Protein AF-A0A916QZM2-F1 (afdb_monomer_lite)

Radius of gyration: 18.76 Å; chains: 1; bounding box: 53×40×39 Å

pLDDT: mean 73.36, std 18.25, range [37.03, 95.25]

Foldseek 3Di:
DADWDWDQCVQCVVVVVVVVCCVVVVAVTSVRCCQVPVQVVVHDTDIDTDPDDHDDDDHDDDDDDDDDDDDPPPPPPPDDPDDDPDPPVPDDDDDDD

Structure (mmCIF, N/CA/C/O backbone):
data_AF-A0A916QZM2-F1
#
_entry.id   AF-A0A916QZM2-F1
#
loop_
_atom_site.group_PDB
_atom_site.id
_atom_site.type_symbol
_atom_site.label_atom_id
_atom_site.label_alt_id
_atom_site.label_comp_id
_atom_site.label_asym_id
_atom_site.label_entity_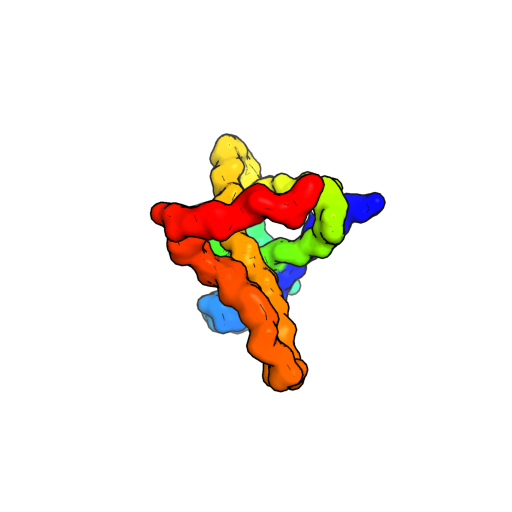id
_atom_site.label_seq_id
_atom_site.pdbx_PDB_ins_code
_atom_site.Cartn_x
_atom_site.Cartn_y
_atom_site.Cartn_z
_atom_site.occupancy
_atom_site.B_iso_or_equiv
_atom_site.auth_seq_id
_atom_site.auth_comp_id
_atom_site.auth_asym_id
_atom_site.auth_atom_id
_atom_site.pdbx_PDB_model_num
ATOM 1 N N . MET A 1 1 ? 0.855 -4.090 -20.282 1.00 41.16 1 MET A N 1
ATOM 2 C CA . MET A 1 1 ? -0.217 -3.882 -19.287 1.00 41.16 1 MET A CA 1
ATOM 3 C C . MET A 1 1 ? 0.479 -3.559 -17.983 1.00 41.16 1 MET A C 1
ATOM 5 O O . MET A 1 1 ? 1.417 -4.262 -17.639 1.00 41.16 1 MET A O 1
ATOM 9 N N . GLN A 1 2 ? 0.118 -2.441 -17.372 1.00 47.59 2 GLN A N 1
ATOM 10 C CA . GLN A 1 2 ? 0.820 -1.821 -16.256 1.00 47.59 2 GLN A CA 1
ATOM 11 C C . GLN A 1 2 ? 0.140 -2.289 -14.971 1.00 47.59 2 GLN A C 1
ATOM 13 O O . GLN A 1 2 ? -0.972 -1.856 -14.683 1.00 47.59 2 GLN A O 1
ATOM 18 N N . THR A 1 3 ? 0.744 -3.240 -14.261 1.00 51.75 3 THR A N 1
ATOM 19 C CA . THR A 1 3 ? 0.136 -3.809 -13.052 1.00 51.75 3 THR A CA 1
ATOM 20 C C . THR A 1 3 ? 1.106 -3.652 -11.903 1.00 51.75 3 THR A C 1
ATOM 22 O O . THR A 1 3 ? 1.871 -4.558 -11.583 1.00 51.75 3 THR A O 1
ATOM 25 N N . THR A 1 4 ? 1.069 -2.476 -11.287 1.00 65.69 4 THR A N 1
ATOM 26 C CA . THR A 1 4 ? 1.732 -2.255 -10.011 1.00 65.69 4 THR A CA 1
ATOM 27 C C . THR A 1 4 ? 0.777 -2.644 -8.898 1.00 65.69 4 THR A C 1
ATOM 29 O O . THR A 1 4 ? -0.211 -1.948 -8.657 1.00 65.69 4 THR A O 1
ATOM 32 N N . SER A 1 5 ? 1.028 -3.770 -8.237 1.00 80.62 5 SER A N 1
ATOM 33 C CA . SER A 1 5 ? 0.137 -4.274 -7.189 1.00 80.62 5 SER A CA 1
ATOM 34 C C . SER A 1 5 ? 0.672 -3.932 -5.806 1.00 80.62 5 SER A C 1
ATOM 36 O O . SER A 1 5 ? 1.833 -4.203 -5.491 1.00 80.62 5 SER A O 1
ATOM 38 N N . PHE A 1 6 ? -0.196 -3.355 -4.974 1.00 86.38 6 PHE A N 1
ATOM 39 C CA . PHE A 1 6 ? 0.054 -3.166 -3.548 1.00 86.38 6 PHE A CA 1
ATOM 40 C C . PHE A 1 6 ? 0.129 -4.527 -2.845 1.00 86.38 6 PHE A C 1
ATOM 42 O O . PHE A 1 6 ? -0.690 -5.409 -3.105 1.00 86.38 6 PHE A O 1
ATOM 49 N N . VAL A 1 7 ? 1.112 -4.706 -1.962 1.00 88.75 7 VAL A N 1
ATOM 50 C CA . VAL A 1 7 ? 1.326 -5.962 -1.229 1.00 88.75 7 VAL A CA 1
ATOM 51 C C . VAL A 1 7 ? 0.731 -5.852 0.174 1.00 88.75 7 VAL A C 1
ATOM 53 O O . VAL A 1 7 ? 1.415 -5.462 1.123 1.00 88.75 7 VAL A O 1
ATOM 56 N N . ASP A 1 8 ? -0.540 -6.232 0.316 1.00 88.31 8 ASP A N 1
ATOM 57 C CA . ASP A 1 8 ? -1.264 -6.172 1.594 1.00 88.31 8 ASP A CA 1
ATOM 58 C C . ASP A 1 8 ? -0.561 -6.940 2.718 1.00 88.31 8 ASP A C 1
ATOM 60 O O . ASP A 1 8 ? -0.441 -6.427 3.825 1.00 88.31 8 ASP A O 1
ATOM 64 N N . SER A 1 9 ? -0.014 -8.127 2.445 1.00 89.00 9 SER A N 1
ATOM 65 C CA . SER A 1 9 ? 0.669 -8.934 3.467 1.00 89.00 9 SER A CA 1
ATOM 66 C C . SER A 1 9 ? 1.879 -8.226 4.087 1.00 89.00 9 SER A C 1
ATOM 68 O O . SER A 1 9 ? 2.097 -8.325 5.293 1.00 89.00 9 SER A O 1
ATOM 70 N N . PHE A 1 10 ? 2.637 -7.464 3.292 1.00 90.19 10 PHE A N 1
ATOM 71 C CA . PHE A 1 10 ? 3.764 -6.667 3.781 1.00 90.19 10 PHE A CA 1
ATOM 72 C C . PHE A 1 10 ? 3.294 -5.503 4.656 1.00 90.19 10 PHE A C 1
ATOM 74 O O . PHE A 1 10 ? 3.902 -5.205 5.685 1.00 90.19 10 PHE A O 1
ATOM 81 N N . TYR A 1 11 ? 2.208 -4.845 4.250 1.00 91.81 11 TYR A N 1
ATOM 82 C CA . TYR A 1 11 ? 1.668 -3.710 4.983 1.00 91.81 11 TYR A CA 1
ATOM 83 C C . TYR A 1 11 ? 1.017 -4.144 6.300 1.00 91.81 11 TYR A C 1
ATOM 85 O O . TYR A 1 11 ? 1.332 -3.589 7.350 1.00 91.81 11 TYR A O 1
ATOM 93 N N . LEU A 1 12 ? 0.173 -5.176 6.277 1.00 93.25 12 LEU A N 1
ATOM 94 C CA . LEU A 1 12 ? -0.490 -5.711 7.468 1.00 93.25 12 LEU A CA 1
ATOM 95 C C . LEU A 1 12 ? 0.502 -6.362 8.440 1.00 93.25 12 LEU A C 1
ATOM 97 O O . LEU A 1 12 ? 0.357 -6.202 9.647 1.00 93.25 12 LEU A O 1
ATOM 101 N N . GLY A 1 13 ? 1.547 -7.025 7.932 1.00 92.12 13 GLY A N 1
ATOM 102 C CA . GLY A 1 13 ? 2.597 -7.616 8.769 1.00 92.12 13 GLY A CA 1
ATOM 103 C C . GLY A 1 13 ? 3.393 -6.588 9.580 1.00 92.12 13 GLY A C 1
ATOM 104 O O . GLY A 1 13 ? 3.814 -6.881 10.693 1.00 92.12 13 GLY A O 1
ATOM 105 N N . GLN A 1 14 ? 3.562 -5.372 9.057 1.00 92.31 14 GLN A N 1
ATOM 106 C CA . GLN A 1 14 ? 4.205 -4.272 9.788 1.00 92.31 14 GLN A CA 1
ATOM 107 C C . GLN A 1 14 ? 3.233 -3.466 10.652 1.00 92.31 14 GLN A C 1
ATOM 109 O O . GLN A 1 14 ? 3.658 -2.755 11.558 1.00 92.31 14 GLN A O 1
ATOM 114 N N . ASN A 1 15 ? 1.933 -3.559 10.375 1.00 93.19 15 ASN A N 1
ATOM 115 C CA . ASN A 1 15 ? 0.901 -2.749 11.005 1.00 93.19 15 ASN A CA 1
ATOM 116 C C . ASN A 1 15 ? -0.164 -3.654 11.629 1.00 93.19 15 ASN A C 1
ATOM 118 O O . ASN A 1 15 ? -1.290 -3.732 11.137 1.00 93.19 15 ASN A O 1
ATOM 122 N N . SER A 1 16 ? 0.179 -4.318 12.735 1.00 93.44 16 SER A N 1
ATOM 123 C CA . SER A 1 16 ? -0.716 -5.263 13.424 1.00 93.44 16 SER A CA 1
ATOM 124 C C . SER A 1 16 ? -2.060 -4.644 13.824 1.00 93.44 16 SER A C 1
ATOM 126 O O . SER A 1 16 ? -3.094 -5.281 13.654 1.00 93.44 16 SER A O 1
ATOM 128 N N . GLY A 1 17 ? -2.076 -3.380 14.262 1.00 93.50 17 GLY A N 1
ATOM 129 C CA . GLY A 1 17 ? -3.324 -2.666 14.560 1.00 93.50 17 GLY A CA 1
ATOM 130 C C . GLY A 1 17 ? -4.220 -2.472 13.330 1.00 93.50 17 GLY A C 1
ATOM 131 O O . GLY A 1 17 ? -5.441 -2.541 13.434 1.00 93.50 17 GLY A O 1
ATOM 132 N N . VAL A 1 18 ? -3.629 -2.305 12.143 1.00 93.19 18 VAL A N 1
ATOM 133 C CA . VAL A 1 18 ? -4.391 -2.244 10.885 1.00 93.19 18 VAL A CA 1
ATOM 134 C C . VAL A 1 18 ? -4.880 -3.633 10.492 1.00 93.19 18 VAL A C 1
ATOM 136 O O . VAL A 1 18 ? -6.004 -3.763 10.024 1.00 93.19 18 VAL A O 1
ATOM 139 N N . ALA A 1 19 ? -4.082 -4.679 10.720 1.00 94.69 19 ALA A N 1
ATOM 140 C CA . ALA A 1 19 ? -4.514 -6.058 10.495 1.00 94.69 19 ALA A CA 1
ATOM 141 C C . ALA A 1 19 ? -5.742 -6.413 11.345 1.00 94.69 19 ALA A C 1
ATOM 143 O O . ALA A 1 19 ? -6.696 -6.996 10.831 1.00 94.69 19 ALA A O 1
ATOM 144 N N . GLU A 1 20 ? -5.759 -5.996 12.612 1.00 95.25 20 GLU A N 1
ATOM 145 C CA . GLU A 1 20 ? -6.922 -6.163 13.483 1.00 95.25 20 GLU A CA 1
ATOM 146 C C . GLU A 1 20 ? -8.123 -5.345 12.986 1.00 95.25 20 GLU A C 1
ATOM 148 O O . GLU A 1 20 ? -9.230 -5.870 12.890 1.00 95.25 20 GLU A O 1
ATOM 153 N N . ALA A 1 21 ? -7.909 -4.089 12.583 1.00 93.12 21 ALA A N 1
ATOM 154 C CA . ALA A 1 21 ? -8.967 -3.237 12.040 1.00 93.12 21 ALA A CA 1
ATOM 155 C C . ALA A 1 21 ? -9.576 -3.802 10.742 1.00 93.12 21 ALA A C 1
ATOM 157 O O . ALA A 1 21 ? -10.789 -3.723 10.546 1.00 93.12 21 ALA A O 1
ATOM 158 N N . VAL A 1 22 ? -8.763 -4.416 9.878 1.00 94.50 22 VAL A N 1
ATOM 159 C CA . VAL A 1 22 ? -9.238 -5.121 8.679 1.00 94.50 22 VAL A CA 1
ATOM 160 C C . VAL A 1 22 ? -10.033 -6.369 9.061 1.00 94.50 22 VAL A C 1
ATOM 16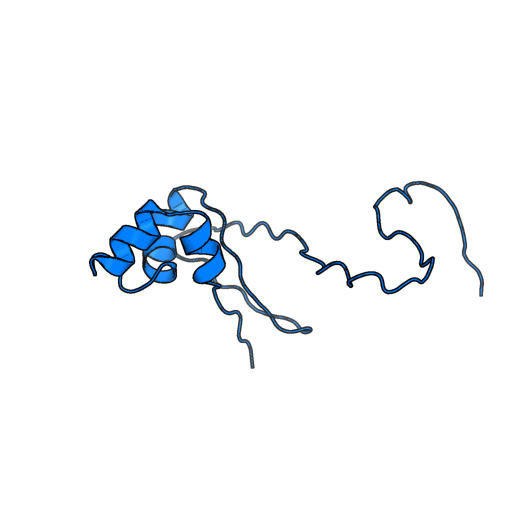2 O O . VAL A 1 22 ? -11.124 -6.584 8.540 1.00 94.50 22 VAL A O 1
ATOM 165 N N . ASN A 1 23 ? -9.543 -7.163 10.016 1.00 94.12 23 ASN A N 1
ATOM 166 C CA . ASN A 1 23 ? -10.249 -8.355 10.494 1.00 94.12 23 ASN A CA 1
ATOM 167 C C . ASN A 1 23 ? -11.597 -8.021 11.158 1.00 94.12 23 ASN A C 1
ATOM 169 O O . ASN A 1 23 ? -12.568 -8.759 11.009 1.00 94.12 23 ASN A O 1
ATOM 173 N N . ASN A 1 24 ? -11.671 -6.882 11.845 1.00 94.56 24 ASN A N 1
ATOM 174 C CA . ASN A 1 24 ? -12.893 -6.367 12.459 1.00 94.56 24 ASN A CA 1
ATOM 175 C C . ASN A 1 24 ? -13.821 -5.659 11.452 1.00 94.56 24 ASN A C 1
ATOM 177 O O . ASN A 1 24 ? -14.877 -5.164 11.841 1.00 94.56 24 ASN A O 1
ATOM 181 N N . GLY A 1 25 ? -13.443 -5.587 10.170 1.00 93.81 25 GLY A N 1
ATOM 182 C CA . GLY A 1 25 ? -14.244 -4.978 9.106 1.00 93.81 25 GLY A CA 1
ATOM 183 C C . GLY A 1 25 ? -14.283 -3.447 9.123 1.00 93.81 25 GLY A C 1
ATOM 184 O O . GLY A 1 25 ? -15.093 -2.857 8.413 1.00 93.81 25 GLY A O 1
ATOM 185 N N . VAL A 1 26 ? -13.418 -2.794 9.906 1.00 94.75 26 VAL A N 1
ATOM 186 C CA . VAL A 1 26 ? -13.281 -1.326 9.925 1.00 94.75 26 VAL A CA 1
ATOM 187 C C . VAL A 1 26 ? -12.696 -0.834 8.602 1.00 94.75 26 VAL A C 1
ATOM 189 O O . VAL A 1 26 ? -13.141 0.175 8.063 1.00 94.75 26 VAL A O 1
ATOM 192 N N . PHE A 1 27 ? -11.731 -1.579 8.056 1.00 93.75 27 PHE A N 1
ATOM 193 C CA . PHE A 1 27 ? -11.174 -1.342 6.729 1.00 93.75 27 PHE A CA 1
ATOM 194 C C . PHE A 1 27 ? -11.367 -2.569 5.840 1.00 93.75 27 PHE A C 1
ATOM 196 O O . PHE A 1 27 ? -11.165 -3.690 6.300 1.00 93.75 27 PHE A O 1
ATOM 203 N N . PRO A 1 28 ? -11.691 -2.389 4.549 1.00 92.06 28 PRO A N 1
ATOM 204 C CA . PRO A 1 28 ? -11.846 -3.517 3.639 1.00 92.06 28 PRO A CA 1
ATOM 205 C C . PRO A 1 28 ? -10.507 -4.201 3.325 1.00 92.06 28 PRO A C 1
ATOM 207 O O . PRO A 1 28 ? -10.474 -5.408 3.107 1.00 92.06 28 PRO A O 1
ATOM 210 N N . THR A 1 29 ? -9.405 -3.443 3.299 1.00 91.62 29 THR A N 1
ATOM 211 C CA . THR A 1 29 ? -8.041 -3.936 3.046 1.00 91.62 29 THR A CA 1
ATOM 212 C C . THR A 1 29 ? -7.002 -3.029 3.711 1.00 91.62 29 THR A C 1
ATOM 214 O O . THR A 1 29 ? -7.287 -1.876 4.052 1.00 91.62 29 THR A O 1
ATOM 217 N N . GLY A 1 30 ? -5.765 -3.513 3.842 1.00 90.81 30 GLY A N 1
ATOM 218 C CA . GLY A 1 30 ? -4.624 -2.690 4.238 1.00 90.81 30 GLY A CA 1
ATOM 219 C C . GLY A 1 30 ? -4.323 -1.593 3.215 1.00 90.81 30 GLY A C 1
ATOM 220 O O . GLY A 1 30 ? -3.968 -0.484 3.606 1.00 90.81 30 GLY A O 1
ATOM 221 N N . GLN A 1 31 ? -4.553 -1.848 1.920 1.00 89.81 31 GLN A N 1
ATOM 222 C CA . GLN A 1 31 ? -4.482 -0.808 0.884 1.00 89.81 31 GLN A CA 1
ATOM 223 C C . GLN A 1 31 ? -5.450 0.353 1.159 1.00 89.81 31 GLN A C 1
ATOM 225 O O . GLN A 1 31 ? -5.071 1.514 1.000 1.00 89.81 31 GLN A O 1
ATOM 230 N N . ALA A 1 32 ? -6.690 0.063 1.566 1.00 90.75 32 ALA A N 1
ATOM 231 C CA . ALA A 1 32 ? -7.673 1.102 1.867 1.00 90.75 32 ALA A CA 1
ATOM 232 C C . ALA A 1 32 ? -7.217 1.974 3.042 1.00 90.75 32 ALA A C 1
ATOM 234 O O . ALA A 1 32 ? -7.210 3.199 2.924 1.00 90.75 32 ALA A O 1
ATOM 235 N N . HIS A 1 33 ? -6.723 1.346 4.115 1.00 92.62 33 HIS A N 1
ATOM 236 C CA . HIS A 1 33 ? -6.111 2.076 5.223 1.00 92.62 33 HIS A CA 1
ATOM 237 C C . HIS A 1 33 ? -4.914 2.919 4.760 1.00 92.62 33 HIS A C 1
ATOM 239 O O . HIS A 1 33 ? -4.783 4.082 5.138 1.00 92.62 33 HIS A O 1
ATOM 245 N N . TYR A 1 34 ? -4.031 2.363 3.925 1.00 89.69 34 TYR A N 1
ATOM 246 C CA . TYR A 1 34 ? -2.855 3.082 3.438 1.00 89.69 34 TYR A CA 1
ATOM 247 C C . TYR A 1 34 ? -3.220 4.328 2.625 1.00 89.69 34 TYR A C 1
ATOM 249 O O . TYR A 1 34 ? -2.637 5.391 2.833 1.00 89.69 34 TYR A O 1
ATOM 257 N N . ARG A 1 35 ? -4.209 4.206 1.736 1.00 87.06 35 ARG A N 1
ATOM 258 C CA . ARG A 1 35 ? -4.707 5.301 0.896 1.00 87.06 35 ARG A CA 1
ATOM 259 C C . ARG A 1 35 ? -5.305 6.439 1.722 1.00 87.06 35 ARG A C 1
ATOM 261 O O . ARG A 1 35 ? -5.113 7.601 1.378 1.00 87.06 35 ARG A O 1
ATOM 268 N N . GLU A 1 36 ? -6.045 6.118 2.774 1.00 88.00 36 GLU A N 1
ATOM 269 C CA . GLU A 1 36 ? -6.777 7.124 3.553 1.00 88.00 36 GLU A CA 1
ATOM 270 C C . GLU A 1 36 ? -5.936 7.722 4.684 1.00 88.00 36 GLU A C 1
ATOM 272 O O . GLU A 1 36 ? -6.043 8.915 4.952 1.00 88.00 36 GLU A O 1
ATOM 277 N N . TYR A 1 37 ? -5.055 6.924 5.293 1.00 89.69 37 TYR A N 1
ATOM 278 C CA . TYR A 1 37 ? -4.302 7.310 6.490 1.00 89.69 37 TYR A CA 1
ATOM 279 C C . TYR A 1 37 ? -2.810 7.016 6.359 1.00 89.69 37 TYR A C 1
ATOM 281 O O . TYR A 1 37 ? -1.982 7.908 6.538 1.00 89.69 37 TYR A O 1
ATOM 289 N N . GLY A 1 38 ? -2.450 5.784 5.989 1.00 87.56 38 GLY A N 1
ATOM 290 C CA . GLY A 1 38 ? -1.072 5.303 6.111 1.00 87.56 38 GLY A CA 1
ATOM 291 C C . GLY A 1 38 ? -0.024 6.119 5.350 1.00 87.56 38 GLY A C 1
ATOM 292 O O . GLY A 1 38 ? 1.101 6.255 5.830 1.00 87.56 38 GLY A O 1
ATOM 293 N N . GLN A 1 39 ? -0.382 6.692 4.201 1.00 82.25 39 GLN A N 1
ATOM 294 C CA . GLN A 1 39 ? 0.513 7.565 3.439 1.00 82.25 39 GLN A CA 1
ATOM 295 C C . GLN A 1 39 ? 0.810 8.904 4.134 1.00 82.25 39 GLN A C 1
ATOM 297 O O . GLN A 1 39 ? 1.896 9.453 3.974 1.00 82.25 39 GLN A O 1
ATOM 302 N N . PHE A 1 40 ? -0.130 9.417 4.932 1.00 84.81 40 PHE A N 1
ATOM 303 C CA . PHE A 1 40 ? 0.024 10.663 5.689 1.00 84.81 40 PHE A CA 1
ATOM 304 C C . PHE A 1 40 ? 0.717 10.429 7.035 1.00 84.81 40 PHE A C 1
ATOM 306 O O . PHE A 1 40 ? 1.282 11.348 7.616 1.00 84.81 40 PHE A O 1
ATOM 313 N N . GLU A 1 41 ? 0.719 9.182 7.500 1.00 87.00 41 GLU A N 1
ATOM 314 C CA . GLU A 1 41 ? 1.426 8.727 8.697 1.00 87.00 41 GLU A CA 1
ATOM 315 C C . GLU A 1 41 ? 2.877 8.292 8.415 1.00 87.00 41 GLU A C 1
ATOM 317 O O . GLU A 1 41 ? 3.510 7.678 9.270 1.00 87.00 41 GLU A O 1
ATOM 322 N N . GLN A 1 42 ? 3.403 8.555 7.211 1.00 83.56 42 GLN A N 1
ATOM 323 C CA . GLN A 1 42 ? 4.757 8.163 6.788 1.00 83.56 42 GLN A CA 1
ATOM 324 C C . GLN A 1 42 ? 5.029 6.650 6.904 1.00 83.56 42 GLN A C 1
ATOM 326 O O . GLN A 1 42 ? 6.159 6.217 7.147 1.00 83.56 42 GLN A O 1
ATOM 331 N N . ARG A 1 43 ? 3.998 5.812 6.723 1.00 86.94 43 ARG A N 1
ATOM 332 C CA . ARG A 1 43 ? 4.158 4.353 6.776 1.00 86.94 43 ARG A CA 1
ATOM 333 C C . ARG A 1 43 ? 4.742 3.822 5.471 1.00 86.94 43 ARG A C 1
ATOM 335 O O . ARG A 1 43 ? 4.398 4.271 4.378 1.00 86.94 43 ARG A O 1
ATOM 342 N N . SER A 1 44 ? 5.588 2.804 5.586 1.00 86.19 44 SER A N 1
ATOM 343 C CA . SER A 1 44 ? 6.164 2.125 4.425 1.00 86.19 44 SER A CA 1
ATOM 344 C C . SER A 1 44 ? 5.149 1.186 3.771 1.00 86.19 44 SER A C 1
ATOM 346 O O . SER A 1 44 ? 4.471 0.413 4.449 1.00 86.19 44 SER A O 1
ATOM 348 N N . ALA A 1 45 ? 5.088 1.217 2.442 1.00 86.44 45 ALA A N 1
ATOM 349 C CA . ALA A 1 45 ? 4.311 0.294 1.624 1.00 86.44 45 ALA A CA 1
ATOM 350 C C . ALA A 1 45 ? 5.217 -0.408 0.613 1.00 86.44 45 ALA A C 1
ATOM 352 O O . ALA A 1 45 ? 6.288 0.087 0.263 1.00 86.44 45 ALA A O 1
ATOM 353 N N . ARG A 1 46 ? 4.777 -1.573 0.133 1.00 86.38 46 ARG A N 1
ATOM 354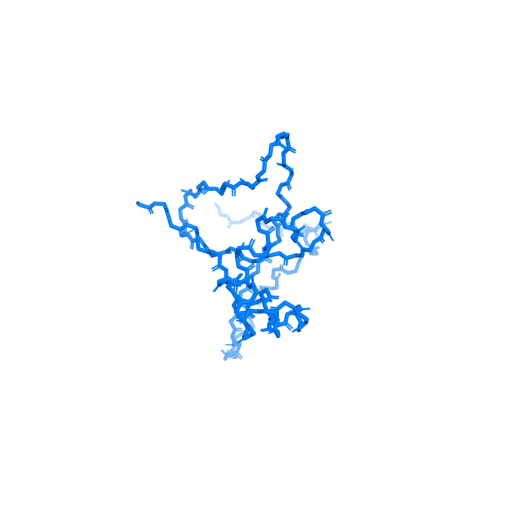 C CA . ARG A 1 46 ? 5.466 -2.306 -0.927 1.00 86.38 46 ARG A CA 1
ATOM 355 C C . ARG A 1 46 ? 4.550 -2.448 -2.126 1.00 86.38 46 ARG A C 1
ATOM 357 O O . ARG A 1 46 ? 3.416 -2.908 -2.001 1.00 86.38 46 ARG A O 1
ATOM 364 N N . PHE A 1 47 ? 5.098 -2.105 -3.280 1.00 84.25 47 PHE A N 1
ATOM 365 C CA . PHE A 1 47 ? 4.488 -2.330 -4.576 1.00 84.25 47 PHE A CA 1
ATOM 366 C C . PHE A 1 47 ? 5.321 -3.370 -5.323 1.00 84.25 47 PHE A C 1
ATOM 368 O O . PHE A 1 47 ? 6.545 -3.413 -5.199 1.00 84.25 47 PHE A O 1
ATOM 375 N N . THR A 1 48 ? 4.648 -4.245 -6.055 1.00 81.81 48 THR A N 1
ATOM 376 C CA . THR A 1 48 ? 5.275 -5.143 -7.030 1.00 81.81 48 THR A CA 1
ATOM 377 C C . THR A 1 48 ? 5.054 -4.567 -8.413 1.00 81.81 48 THR A C 1
ATOM 379 O O . THR A 1 48 ? 4.011 -3.966 -8.644 1.00 81.81 48 THR A O 1
ATOM 382 N N . GLY A 1 49 ? 6.034 -4.720 -9.296 1.00 78.38 49 GLY A N 1
ATOM 383 C CA . GLY A 1 49 ? 5.992 -4.218 -10.664 1.00 78.38 49 GLY A CA 1
ATOM 384 C C . GLY A 1 49 ? 6.415 -5.285 -11.668 1.00 78.38 49 GLY A C 1
ATOM 385 O O . GLY A 1 49 ? 6.702 -6.431 -11.307 1.00 78.38 49 GLY A O 1
ATOM 386 N N . THR A 1 50 ? 6.449 -4.898 -12.934 1.00 77.62 50 THR A N 1
ATOM 387 C CA . THR A 1 50 ? 6.973 -5.696 -14.038 1.00 77.62 50 THR A CA 1
ATOM 388 C C . THR A 1 50 ? 8.465 -5.404 -14.257 1.00 77.62 50 THR A C 1
ATOM 390 O O . THR A 1 50 ? 8.990 -4.417 -13.750 1.00 77.62 50 THR A O 1
ATOM 393 N N . PRO A 1 51 ? 9.185 -6.230 -15.040 1.00 73.12 51 PRO A N 1
ATOM 394 C CA . PRO A 1 51 ? 10.543 -5.894 -15.479 1.00 73.12 51 PRO A CA 1
ATOM 395 C C . PRO A 1 51 ? 10.629 -4.674 -16.419 1.00 73.12 51 PRO A C 1
ATOM 397 O O . PRO A 1 51 ? 11.729 -4.297 -16.814 1.00 73.12 51 PRO A O 1
ATOM 400 N N . GLY A 1 52 ? 9.492 -4.114 -16.850 1.00 77.81 52 GLY A N 1
ATOM 401 C CA . GLY A 1 52 ? 9.421 -2.967 -17.755 1.00 77.81 52 GLY A CA 1
ATOM 402 C C . GLY A 1 52 ? 9.170 -1.643 -17.031 1.00 77.81 52 GLY A C 1
ATOM 403 O O . GLY A 1 52 ? 9.317 -1.527 -15.819 1.00 77.81 52 GLY A O 1
ATOM 404 N N . SER A 1 53 ? 8.776 -0.620 -17.793 1.00 77.50 53 SER A N 1
ATOM 405 C CA . SER A 1 53 ? 8.359 0.667 -17.233 1.00 77.50 53 SER A CA 1
ATOM 406 C C . SER A 1 53 ? 6.951 0.575 -16.651 1.00 77.50 53 SER A C 1
ATOM 408 O O . SER A 1 53 ? 5.969 0.415 -17.382 1.00 77.50 53 SER A O 1
ATOM 410 N N . ASP A 1 54 ? 6.851 0.744 -15.340 1.00 79.81 54 ASP A N 1
ATOM 411 C CA . ASP A 1 54 ? 5.583 0.845 -14.634 1.00 79.81 54 ASP A CA 1
ATOM 412 C C . ASP A 1 54 ? 5.275 2.298 -14.248 1.00 79.81 54 ASP A C 1
ATOM 414 O O . ASP A 1 54 ? 6.176 3.080 -13.949 1.00 79.81 54 ASP A O 1
ATOM 418 N N . VAL A 1 55 ? 3.990 2.659 -14.212 1.00 81.31 55 VAL A N 1
ATOM 419 C CA . VAL A 1 55 ? 3.534 3.901 -13.572 1.00 81.31 55 VAL A CA 1
ATOM 420 C C . VAL A 1 55 ? 3.035 3.531 -12.189 1.00 81.31 55 VAL A C 1
ATOM 422 O O . VAL A 1 55 ? 2.143 2.696 -12.054 1.00 81.31 55 VAL A O 1
ATOM 425 N N . ILE A 1 56 ? 3.601 4.173 -11.173 1.00 77.88 56 ILE A N 1
ATOM 426 C CA . ILE A 1 56 ? 3.126 4.082 -9.797 1.00 77.88 56 ILE A CA 1
ATOM 427 C C . ILE A 1 56 ? 2.290 5.327 -9.531 1.00 77.88 56 ILE A C 1
ATOM 429 O O . ILE A 1 56 ? 2.782 6.448 -9.649 1.00 77.88 56 ILE A O 1
ATOM 433 N N . LEU A 1 57 ? 1.026 5.131 -9.171 1.00 74.31 57 LEU A N 1
A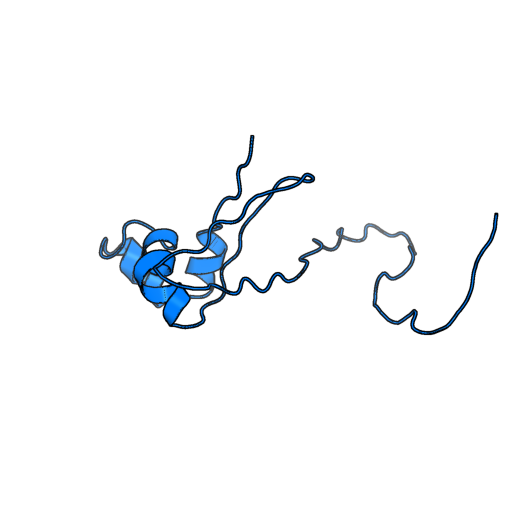TOM 434 C CA . LEU A 1 57 ? 0.154 6.225 -8.766 1.00 74.31 57 LEU A CA 1
ATOM 435 C C . LEU A 1 57 ? 0.273 6.420 -7.253 1.00 74.31 57 LEU A C 1
ATOM 437 O O . LEU A 1 57 ? -0.014 5.504 -6.479 1.00 74.31 57 LEU A O 1
ATOM 441 N N . GLY A 1 58 ? 0.699 7.614 -6.840 1.00 74.94 58 GLY A N 1
ATOM 442 C CA . GLY A 1 58 ? 0.537 8.070 -5.462 1.00 74.94 58 GLY A CA 1
ATOM 443 C C . GLY A 1 58 ? -0.943 8.288 -5.135 1.00 74.94 58 GLY A C 1
ATOM 444 O O . GLY A 1 58 ? -1.769 8.456 -6.034 1.00 74.94 58 GLY A O 1
ATOM 445 N N . TYR A 1 59 ? -1.288 8.284 -3.849 1.00 76.06 59 TYR A N 1
ATOM 446 C CA . TYR A 1 59 ? -2.656 8.529 -3.401 1.00 76.06 59 TYR A CA 1
ATOM 447 C C . TYR A 1 59 ? -2.807 9.951 -2.815 1.00 76.06 59 TYR A C 1
ATOM 449 O O . TYR A 1 59 ? -1.862 10.553 -2.309 1.00 76.06 59 TYR A O 1
ATOM 457 N N . GLY A 1 60 ? -4.028 10.493 -2.833 1.00 68.38 60 GLY A N 1
ATOM 458 C CA . GLY A 1 60 ? -4.362 11.799 -2.240 1.00 68.38 60 GLY A CA 1
ATOM 459 C C . GLY A 1 60 ? -3.994 13.028 -3.087 1.00 68.38 60 GLY A C 1
ATOM 460 O O . GLY A 1 60 ? -3.332 12.924 -4.112 1.00 68.38 60 GLY A O 1
ATOM 461 N N . GLU A 1 61 ? -4.431 14.206 -2.635 1.00 70.12 61 GLU A N 1
ATOM 462 C CA . GLU A 1 61 ? -4.244 15.495 -3.325 1.00 70.12 61 GLU A CA 1
ATOM 463 C C . GLU A 1 61 ? -2.830 16.076 -3.081 1.00 70.12 61 GLU A C 1
ATOM 465 O O . GLU A 1 61 ? -2.299 15.958 -1.969 1.00 70.12 61 GLU A O 1
ATOM 470 N N . GLY A 1 62 ? -2.229 16.717 -4.095 1.00 72.19 62 GLY A N 1
ATOM 471 C CA . GLY A 1 62 ? -0.936 17.428 -4.015 1.00 72.19 62 GLY A CA 1
ATOM 472 C C . GLY A 1 62 ? 0.282 16.670 -4.569 1.00 72.19 62 GLY A C 1
ATOM 473 O O . GLY A 1 62 ? 0.158 15.551 -5.058 1.00 72.19 62 GLY A O 1
ATOM 474 N N . GLU A 1 63 ? 1.465 17.291 -4.495 1.00 71.31 63 GLU A N 1
ATOM 475 C CA . GLU A 1 63 ? 2.745 16.677 -4.888 1.00 71.31 63 GLU A CA 1
ATOM 476 C C . GLU A 1 63 ? 3.094 15.512 -3.948 1.00 71.31 63 GLU A C 1
ATOM 478 O O . GLU A 1 63 ? 2.918 15.617 -2.729 1.00 71.31 63 GLU A O 1
ATOM 483 N N . LYS A 1 64 ? 3.522 14.377 -4.515 1.00 71.94 64 LYS A N 1
ATOM 484 C CA . LYS A 1 64 ? 3.815 13.145 -3.771 1.00 71.94 64 LYS A CA 1
ATOM 485 C C . LYS A 1 64 ? 5.199 12.637 -4.130 1.00 71.94 64 LYS A C 1
ATOM 487 O O . LYS A 1 64 ? 5.442 12.264 -5.276 1.00 71.94 64 LYS A O 1
ATOM 492 N N . ASP A 1 65 ? 6.050 12.531 -3.121 1.00 73.75 65 ASP A N 1
ATOM 493 C CA . ASP A 1 65 ? 7.332 11.860 -3.258 1.00 73.75 65 ASP A CA 1
ATOM 494 C C . ASP A 1 65 ? 7.169 10.360 -3.025 1.00 73.75 65 ASP A C 1
ATOM 496 O O . ASP A 1 65 ? 6.658 9.920 -1.991 1.00 73.75 65 ASP A O 1
ATOM 500 N N . ILE A 1 66 ? 7.640 9.562 -3.982 1.00 74.94 66 ILE A N 1
ATOM 501 C CA . ILE A 1 66 ? 7.744 8.112 -3.834 1.00 74.94 66 ILE A CA 1
ATOM 502 C C . ILE A 1 66 ? 9.224 7.758 -3.776 1.00 74.94 66 ILE A C 1
ATOM 504 O O . ILE A 1 66 ? 9.927 7.774 -4.784 1.00 74.94 66 ILE A O 1
ATOM 508 N N . TYR A 1 67 ? 9.687 7.398 -2.582 1.00 75.81 67 TYR A N 1
ATOM 509 C CA . TYR A 1 67 ? 11.041 6.903 -2.367 1.00 75.81 67 TYR A CA 1
ATOM 510 C C . TYR A 1 67 ? 11.049 5.376 -2.502 1.00 75.81 67 TYR A C 1
ATOM 512 O O . TYR A 1 67 ? 10.515 4.658 -1.655 1.00 75.81 67 TYR A O 1
ATOM 520 N N . GLY A 1 68 ? 11.627 4.870 -3.591 1.00 69.75 68 GLY A N 1
ATOM 521 C CA . GLY A 1 68 ? 11.796 3.437 -3.826 1.00 69.75 68 GLY A CA 1
ATOM 522 C C . GLY A 1 68 ? 13.144 2.927 -3.314 1.00 69.75 68 GLY A C 1
ATOM 523 O O . GLY A 1 68 ? 14.175 3.536 -3.583 1.00 69.75 68 GLY A O 1
ATOM 524 N N . VAL A 1 69 ? 13.148 1.779 -2.631 1.00 75.12 69 VAL A N 1
ATOM 525 C CA . VAL A 1 69 ? 14.371 1.022 -2.314 1.00 75.12 69 VAL A CA 1
ATOM 526 C C . VAL A 1 69 ? 14.354 -0.282 -3.102 1.00 75.12 69 VAL A C 1
ATOM 528 O O . VAL A 1 69 ? 13.384 -1.043 -3.046 1.00 75.12 69 VAL A O 1
ATOM 531 N N . GLY A 1 70 ? 15.432 -0.540 -3.844 1.00 64.94 70 GLY A N 1
ATOM 532 C CA . GLY A 1 70 ? 15.628 -1.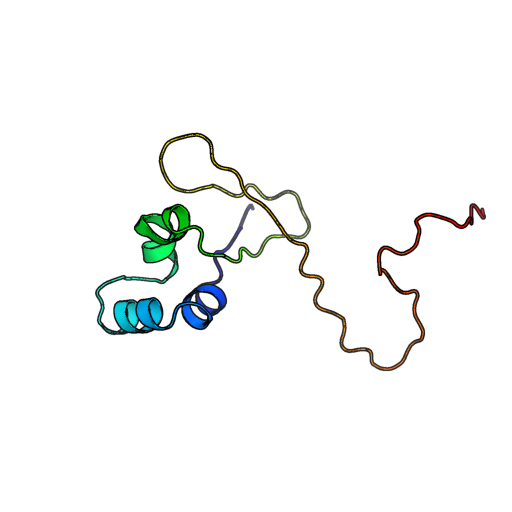798 -4.554 1.00 64.94 70 GLY A CA 1
ATOM 533 C C . GLY A 1 70 ? 15.669 -2.969 -3.576 1.00 64.94 70 GLY A C 1
ATOM 534 O O . GLY A 1 70 ? 16.446 -2.990 -2.629 1.00 64.94 70 GLY A O 1
ATOM 535 N N . VAL A 1 71 ? 14.809 -3.951 -3.808 1.00 62.34 71 VAL A N 1
ATOM 536 C CA . VAL A 1 71 ? 14.654 -5.149 -2.979 1.00 62.34 71 VAL A CA 1
ATOM 537 C C . VAL A 1 71 ? 15.041 -6.340 -3.829 1.00 62.34 71 VAL A C 1
ATOM 539 O O . VAL A 1 71 ? 14.185 -7.115 -4.244 1.00 62.34 71 VAL A O 1
ATOM 542 N N . THR A 1 72 ? 16.329 -6.446 -4.148 1.00 62.88 72 THR A N 1
ATOM 543 C CA . THR A 1 72 ? 16.890 -7.631 -4.793 1.00 62.88 72 THR A CA 1
ATOM 544 C C . THR A 1 72 ? 16.625 -8.825 -3.873 1.00 62.88 72 THR A C 1
ATOM 546 O O . THR A 1 72 ? 17.188 -8.877 -2.776 1.00 62.88 72 THR A O 1
ATOM 549 N N . PRO A 1 73 ? 15.739 -9.778 -4.238 1.00 56.34 73 PRO A N 1
ATOM 550 C CA . PRO A 1 73 ? 15.661 -11.020 -3.492 1.00 56.34 73 PRO A CA 1
ATOM 551 C C . PRO A 1 73 ? 17.024 -11.667 -3.669 1.00 56.34 73 PRO A C 1
ATOM 553 O O . PRO A 1 73 ? 17.371 -12.071 -4.777 1.00 56.34 73 PRO A O 1
ATOM 556 N N . ARG A 1 74 ? 17.829 -11.681 -2.602 1.00 54.59 74 ARG A N 1
ATOM 557 C CA . ARG A 1 74 ? 19.115 -12.366 -2.619 1.00 54.59 74 ARG A CA 1
ATOM 558 C C . ARG A 1 74 ? 18.816 -13.781 -3.111 1.00 54.59 74 ARG A C 1
ATOM 560 O O . ARG A 1 74 ? 18.047 -14.468 -2.431 1.00 54.59 74 ARG A O 1
ATOM 567 N N . PRO A 1 75 ? 19.340 -14.214 -4.272 1.00 48.91 75 PRO A N 1
ATOM 568 C CA . PRO A 1 75 ? 19.224 -15.608 -4.646 1.00 48.91 75 PRO A CA 1
ATOM 569 C C . PRO A 1 75 ? 19.745 -16.398 -3.453 1.00 48.91 75 PRO A C 1
ATOM 571 O O . PRO A 1 75 ? 20.796 -16.058 -2.898 1.00 48.91 75 PRO A O 1
ATOM 574 N N . SER A 1 76 ? 18.991 -17.387 -2.983 1.00 46.38 76 SER A N 1
ATOM 575 C CA . SER A 1 76 ? 19.536 -18.380 -2.069 1.00 46.38 76 SER A CA 1
ATOM 576 C C . SER A 1 76 ? 20.783 -18.915 -2.765 1.00 46.38 76 SER A C 1
ATOM 578 O O . SER A 1 76 ? 20.675 -19.605 -3.775 1.00 46.38 76 SER A O 1
ATOM 580 N N . PHE A 1 77 ? 21.957 -18.491 -2.294 1.00 48.72 77 PHE A N 1
ATOM 581 C CA . PHE A 1 77 ? 23.258 -18.900 -2.800 1.00 48.72 77 PHE A CA 1
ATOM 582 C C . PHE A 1 77 ? 23.371 -20.415 -2.594 1.00 48.72 77 PHE A C 1
ATOM 584 O O . PHE A 1 77 ? 23.902 -20.887 -1.591 1.00 48.72 77 PHE A O 1
ATOM 591 N N . LEU A 1 78 ? 22.871 -21.204 -3.542 1.00 45.78 78 LEU A N 1
ATOM 592 C CA . LEU A 1 78 ? 23.449 -22.507 -3.818 1.00 45.78 78 LEU A CA 1
ATOM 593 C C . LEU A 1 78 ? 24.806 -22.221 -4.462 1.00 45.78 78 LEU A C 1
ATOM 595 O O . LEU A 1 78 ? 24.919 -22.083 -5.671 1.00 45.78 78 LEU A O 1
ATOM 599 N N . SER A 1 79 ? 25.797 -22.034 -3.586 1.00 49.12 79 SER A N 1
ATOM 600 C CA . SER A 1 79 ? 27.227 -22.241 -3.815 1.00 49.12 79 SER A CA 1
ATOM 601 C C . SER A 1 79 ? 27.746 -21.833 -5.197 1.00 49.12 79 SER A C 1
ATOM 603 O O . SER A 1 79 ? 28.052 -22.691 -6.012 1.00 49.12 79 SER A O 1
ATOM 605 N N . LEU A 1 80 ? 27.923 -20.535 -5.443 1.00 49.03 80 LEU A N 1
ATOM 606 C CA . LEU A 1 80 ? 28.928 -20.058 -6.395 1.00 49.03 80 LEU A CA 1
ATOM 607 C C . LEU A 1 80 ? 29.552 -18.771 -5.840 1.00 49.03 80 LEU A C 1
ATOM 609 O O . LEU A 1 80 ? 28.804 -17.904 -5.389 1.00 49.03 80 LEU A O 1
ATOM 613 N N . PRO A 1 81 ? 30.890 -18.626 -5.838 1.00 47.56 81 PRO A N 1
ATOM 614 C CA . PRO A 1 81 ? 31.533 -17.357 -5.534 1.00 47.56 81 PRO A CA 1
ATOM 615 C C . PRO A 1 81 ? 31.319 -16.445 -6.747 1.00 47.56 81 PRO A C 1
ATOM 617 O O . PRO A 1 81 ? 32.038 -16.531 -7.739 1.00 47.56 81 PRO A O 1
ATOM 620 N N . GLY A 1 82 ? 30.247 -15.658 -6.709 1.00 48.22 82 GLY A N 1
ATOM 621 C CA . GLY A 1 82 ? 29.910 -14.664 -7.723 1.00 48.22 82 GLY A CA 1
ATOM 622 C C . GLY A 1 82 ? 30.066 -13.251 -7.160 1.00 48.22 82 GLY A C 1
ATOM 623 O O . GLY A 1 82 ? 29.905 -13.082 -5.953 1.00 48.22 82 GLY A O 1
ATOM 624 N N . PRO A 1 83 ? 30.393 -12.266 -8.014 1.00 49.00 83 PRO A N 1
ATOM 625 C CA . PRO A 1 83 ? 30.864 -10.947 -7.604 1.00 49.00 83 PRO A CA 1
ATOM 626 C C . PRO A 1 83 ? 29.817 -10.195 -6.777 1.00 49.00 83 PRO A C 1
ATOM 628 O O . PRO A 1 83 ? 28.636 -10.143 -7.130 1.00 49.00 83 PRO A O 1
ATOM 631 N N . ASP A 1 84 ? 30.275 -9.642 -5.656 1.00 51.47 84 ASP A N 1
ATOM 632 C CA . ASP A 1 84 ? 29.476 -8.887 -4.702 1.00 51.47 84 ASP A CA 1
ATOM 633 C C . ASP A 1 84 ? 28.978 -7.576 -5.330 1.00 51.47 84 ASP A C 1
ATOM 635 O O . ASP A 1 84 ? 29.754 -6.673 -5.605 1.00 51.47 84 ASP A O 1
ATOM 639 N N . PHE A 1 85 ? 27.660 -7.431 -5.498 1.00 51.59 85 PHE A N 1
ATOM 640 C CA . PHE A 1 85 ? 27.013 -6.159 -5.863 1.00 51.59 85 PHE A CA 1
ATOM 641 C C . PHE A 1 85 ? 26.796 -5.247 -4.644 1.00 51.59 85 PHE A C 1
ATOM 643 O O . PHE A 1 85 ? 25.819 -4.495 -4.582 1.00 51.59 85 PHE A O 1
ATOM 650 N N . ASN A 1 86 ? 27.663 -5.349 -3.634 1.00 44.47 86 ASN A N 1
ATOM 651 C CA . ASN A 1 86 ? 27.717 -4.333 -2.597 1.00 44.47 86 ASN A CA 1
ATOM 652 C C . ASN A 1 86 ? 28.446 -3.139 -3.198 1.00 44.47 86 ASN A C 1
ATOM 654 O O . ASN A 1 86 ? 29.483 -3.287 -3.829 1.00 44.47 86 ASN A O 1
ATOM 658 N N . ASN A 1 87 ? 27.837 -1.974 -3.043 1.00 45.97 87 ASN A N 1
ATOM 659 C CA . ASN A 1 87 ? 28.305 -0.671 -3.484 1.00 45.97 87 ASN A CA 1
ATOM 660 C C . ASN A 1 87 ? 29.621 -0.262 -2.781 1.00 45.97 87 ASN A C 1
ATOM 662 O O . ASN A 1 87 ? 29.640 0.715 -2.038 1.00 45.97 87 ASN A O 1
ATOM 666 N N . ASP A 1 88 ? 30.692 -1.021 -3.017 1.00 47.75 88 ASP A N 1
ATOM 667 C CA . ASP A 1 88 ? 32.071 -0.739 -2.616 1.00 47.75 88 ASP A CA 1
ATOM 668 C C . ASP A 1 88 ? 32.953 -0.378 -3.833 1.00 47.75 88 ASP A C 1
ATOM 670 O O . ASP A 1 88 ? 34.096 0.041 -3.662 1.00 47.75 88 ASP A O 1
ATOM 674 N N . ASP A 1 89 ? 32.418 -0.401 -5.061 1.00 51.19 89 ASP A N 1
ATOM 675 C CA . ASP A 1 89 ? 33.144 0.006 -6.275 1.00 51.19 89 ASP A CA 1
ATOM 676 C C . ASP A 1 89 ? 33.162 1.534 -6.485 1.00 51.19 89 ASP A C 1
ATOM 678 O O . ASP A 1 89 ? 32.944 2.058 -7.578 1.00 51.19 89 ASP A O 1
ATOM 682 N N . VAL A 1 90 ? 33.504 2.279 -5.432 1.00 49.22 90 VAL A N 1
ATOM 683 C CA . VAL A 1 90 ? 34.065 3.636 -5.555 1.00 49.22 90 VAL A CA 1
ATOM 684 C C . VAL A 1 90 ? 35.596 3.592 -5.569 1.00 49.22 90 VAL A C 1
ATOM 686 O O . VAL A 1 90 ? 36.240 4.396 -4.904 1.00 49.22 90 VAL A O 1
ATOM 689 N N . ASN A 1 91 ? 36.194 2.643 -6.298 1.00 48.28 91 ASN A N 1
ATOM 690 C CA . ASN A 1 91 ? 37.500 2.752 -6.974 1.00 48.28 91 ASN A CA 1
ATOM 691 C C . ASN A 1 91 ? 38.012 1.372 -7.397 1.00 48.28 91 ASN A C 1
ATOM 693 O O . ASN A 1 91 ? 38.499 0.618 -6.560 1.00 48.28 91 ASN A O 1
ATOM 697 N N . GLY A 1 92 ? 38.062 1.105 -8.700 1.00 42.09 92 GLY A N 1
ATOM 698 C CA . GLY A 1 92 ? 38.935 0.049 -9.206 1.00 42.09 92 GLY A CA 1
ATOM 699 C C . GLY A 1 92 ? 38.439 -0.587 -10.486 1.00 42.09 92 GLY A C 1
ATOM 700 O O . GLY A 1 92 ? 37.702 -1.555 -10.436 1.00 42.09 92 GLY A O 1
ATOM 701 N N . SER A 1 93 ? 38.877 -0.018 -11.609 1.00 51.00 93 SER A N 1
ATOM 702 C CA . SER A 1 93 ? 39.080 -0.641 -12.919 1.00 51.00 93 SER A CA 1
ATOM 703 C C . SER A 1 93 ? 38.553 -2.064 -13.133 1.00 51.00 93 SER A C 1
ATOM 705 O O . SER A 1 93 ? 38.995 -2.991 -12.468 1.00 51.00 93 SER A O 1
ATOM 707 N N . ILE A 1 94 ? 37.816 -2.255 -14.228 1.00 46.16 94 ILE A N 1
ATOM 708 C CA . ILE A 1 94 ? 38.338 -2.979 -15.399 1.00 46.16 94 ILE A CA 1
ATOM 709 C C . ILE A 1 94 ? 37.415 -2.688 -16.588 1.00 46.16 94 I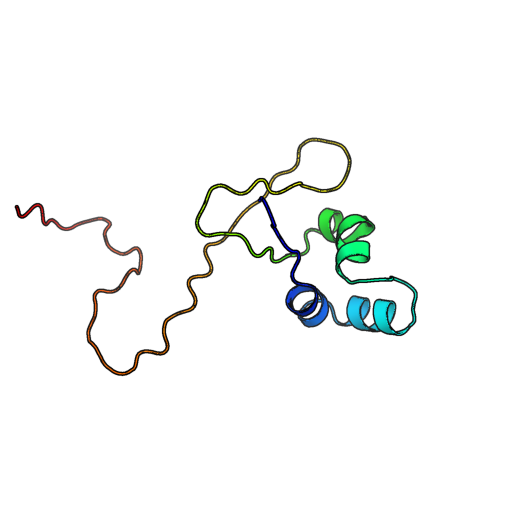LE A C 1
ATOM 711 O O . ILE A 1 94 ? 36.303 -3.190 -16.731 1.00 46.16 94 ILE A O 1
ATOM 715 N N . CYS A 1 95 ? 37.906 -1.799 -17.440 1.00 46.47 95 CYS A N 1
ATOM 716 C CA . CYS A 1 95 ? 37.711 -1.891 -18.871 1.00 46.47 95 CYS A CA 1
ATOM 717 C C . CYS A 1 95 ? 38.514 -3.102 -19.362 1.00 46.47 95 CYS A C 1
ATOM 719 O O . CYS A 1 95 ? 39.733 -3.045 -19.291 1.00 46.47 95 CYS A O 1
ATOM 721 N N . ASP A 1 96 ? 37.841 -4.152 -19.836 1.00 37.03 96 ASP A N 1
ATOM 722 C CA . ASP A 1 96 ? 38.416 -5.186 -20.708 1.00 37.03 96 ASP A CA 1
ATOM 723 C C . ASP A 1 96 ? 37.299 -5.781 -21.584 1.00 37.03 96 ASP A C 1
ATOM 725 O O . ASP A 1 96 ? 36.612 -6.729 -21.200 1.00 37.03 96 ASP A O 1
ATOM 729 N N . ASN A 1 97 ? 37.056 -5.146 -22.736 1.00 37.62 97 ASN A N 1
ATOM 730 C CA . ASN A 1 97 ? 37.323 -5.718 -24.065 1.00 37.62 97 ASN A CA 1
ATOM 731 C C . ASN A 1 97 ? 37.014 -4.690 -25.164 1.00 37.62 97 ASN A C 1
ATOM 733 O O . ASN A 1 97 ? 35.815 -4.454 -25.437 1.00 37.62 97 ASN A O 1
#

Sequence (97 aa):
MQTTSFVDSFYLGQNSGVAEAVNNGVFPTGQAHYREYGQFEQRSARFTGTPGSDVILGYGEGEKDIYGVGVTPRPSFLSLPGPDFNNDDVNGSICDN

Secondary structure (DSSP, 8-state):
----EE-HHHHHHH-HHHHHHHHTTSSS-HHHHIIIIITTTT----EE--SS-PPPPP-SSS----------------S------SS--SS------